Protein AF-A0A8X6Q7I8-F1 (afdb_monomer)

InterPro domains:
  IPR045473 Sphingomyelin phosphodiesterase, C-terminal domain [PF19272] (7-79)

Sequence (143 aa):
ASYEPLYTFTETFGVPDLSTTSLTKAFIKLQTNPAMFNEFFHHLTADKRTTLCNKDCKTSQLCSMCSFTNGGYNKCLMSGESYYHKYNFESPVNDVLLYISVTLLVIVVALLMFILYKGFWGSDRKVGKKDEEGEEKEEKTDK

Mean predicted aligned error: 15.0 Å

Radius of gyration: 36.56 Å; Cα contacts (8 Å, |Δi|>4): 60; chains: 1; bounding box: 58×134×33 Å

Nearest PDB structures (foldseek):
  5kas-assembly1_A  TM=9.733E-01  e=1.596E-03  Mus musculus
  5jg8-assembly1_A  TM=8.612E-01  e=3.466E-01  Homo sapiens
  1wwp-assembly1_B  TM=2.879E-01  e=3.937E+00  Thermus thermophilus HB8

pLDDT: mean 80.66, std 17.1, range [42.97, 97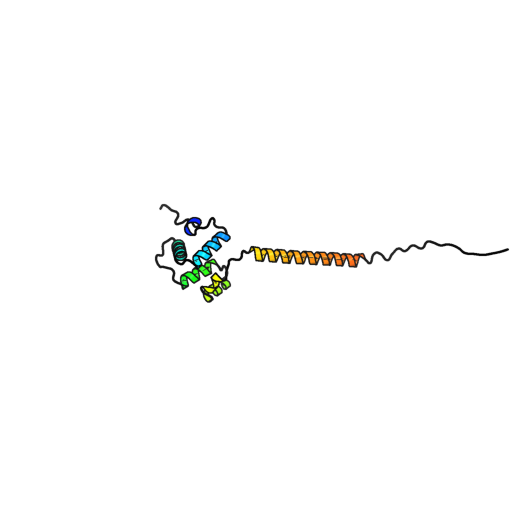.12]

Secondary structure (DSSP, 8-state):
--------HHHHTT-SSSSHHHHHHHHHHHHH-HHHHHHHHHHHTTT---S---HHHHHHHHHHHH-SSHHHHHHHHHHTHHHHHH-----THHHHHHHHHHHHHHHHHHHHHHHHHHHHHHGGGGSS---------------

Foldseek 3Di:
DDDDDLDDPCVLQVFPDPDPVRVLSSLVCLLVPQVSVQVVVCVVVVNPDPDGQDQLSSQQVSLVVPDPDPVSSVVSSVCRSNNVVVPPVPDCVVVVVVVVVVVVVVVVVVVVVVVVVCVVVVPVPPPDDDDDDDDDDDDDDDD

Organism: Nephila pilipes (NCBI:txid299642)

Solvent-accessible surface area (backbone atoms only — not comparable to full-atom values): 9008 Å² total; per-residue (Å²): 136,89,87,77,87,90,77,52,71,38,69,79,58,70,32,97,52,87,45,71,72,34,48,49,52,38,51,55,43,40,73,76,34,68,66,61,33,49,53,52,54,23,58,76,47,74,64,72,52,88,74,82,72,50,73,68,52,47,45,52,52,56,24,60,74,76,24,96,42,73,70,48,26,52,53,28,59,77,46,41,80,63,36,66,72,68,55,65,83,72,62,67,63,59,62,51,50,50,52,51,53,55,53,51,52,54,52,52,52,52,51,51,53,51,51,52,52,50,54,60,70,59,58,76,80,76,79,85,84,80,87,90,78,88,88,91,88,87,80,91,80,90,133

Structure (mmCIF, N/CA/C/O backbone):
data_AF-A0A8X6Q7I8-F1
#
_entry.id   AF-A0A8X6Q7I8-F1
#
loop_
_atom_site.group_PDB
_atom_site.id
_atom_site.type_symbol
_atom_site.label_atom_id
_atom_site.label_alt_id
_atom_site.label_comp_id
_atom_site.label_asym_id
_atom_site.label_entity_id
_atom_site.label_seq_id
_atom_site.pdbx_PDB_ins_code
_atom_site.Cartn_x
_atom_site.Cartn_y
_atom_site.Cartn_z
_atom_site.occupancy
_atom_site.B_iso_or_equiv
_atom_site.auth_seq_id
_atom_site.auth_comp_id
_atom_site.auth_asym_id
_atom_site.auth_atom_id
_atom_site.pdbx_PDB_model_num
ATOM 1 N N . ALA A 1 1 ? -30.428 -14.583 -2.665 1.00 76.25 1 ALA A N 1
ATOM 2 C CA . ALA A 1 1 ? -29.231 -14.676 -1.805 1.00 76.25 1 ALA A CA 1
ATOM 3 C C . ALA A 1 1 ? -29.231 -13.475 -0.872 1.00 76.25 1 ALA A C 1
ATOM 5 O O . ALA A 1 1 ? -29.666 -12.418 -1.316 1.00 76.25 1 ALA A O 1
ATOM 6 N N . SER A 1 2 ? -28.800 -13.639 0.381 1.00 87.62 2 SER A N 1
ATOM 7 C CA . SER A 1 2 ? -28.480 -12.498 1.249 1.00 87.62 2 SER A CA 1
ATOM 8 C C . SER A 1 2 ? -27.036 -12.065 0.989 1.00 87.62 2 SER A C 1
ATOM 10 O O . SER A 1 2 ? -26.218 -12.904 0.605 1.00 87.62 2 SER A O 1
ATOM 12 N N . TYR A 1 3 ? -26.737 -10.783 1.180 1.00 91.69 3 TYR A N 1
ATOM 13 C CA . TYR A 1 3 ? -25.374 -10.252 1.168 1.00 91.69 3 TYR A CA 1
ATOM 14 C C . TYR A 1 3 ? -25.005 -9.828 2.585 1.00 91.69 3 TYR A C 1
ATOM 16 O O . TYR A 1 3 ? -25.808 -9.193 3.266 1.00 91.69 3 TYR A O 1
ATOM 24 N N . GLU A 1 4 ? -23.789 -10.157 3.005 1.00 92.75 4 GLU A N 1
ATOM 25 C CA . GLU A 1 4 ? -23.252 -9.845 4.330 1.00 92.75 4 GLU A CA 1
ATOM 26 C C . GLU A 1 4 ? -21.877 -9.170 4.172 1.00 92.75 4 GLU A C 1
ATOM 28 O O . GLU A 1 4 ? -21.175 -9.445 3.189 1.00 92.75 4 GLU A O 1
ATOM 33 N N . PRO A 1 5 ? -21.495 -8.246 5.073 1.00 93.25 5 PRO A N 1
ATOM 34 C CA . PRO A 1 5 ? -20.193 -7.591 5.019 1.00 93.25 5 PRO A CA 1
ATOM 35 C C . PRO A 1 5 ? -19.077 -8.598 5.320 1.00 93.25 5 PRO A C 1
ATOM 37 O O . PRO A 1 5 ? -19.144 -9.322 6.308 1.00 93.25 5 PRO A O 1
ATOM 40 N N . LEU A 1 6 ? -18.039 -8.625 4.479 1.00 92.62 6 LEU A N 1
ATOM 41 C CA . LEU A 1 6 ? -16.916 -9.553 4.647 1.00 92.62 6 LEU A CA 1
ATOM 42 C C . LEU A 1 6 ? -15.946 -9.109 5.754 1.00 92.62 6 LEU A C 1
ATOM 44 O O . LEU A 1 6 ? -15.489 -9.931 6.539 1.00 92.62 6 LEU A O 1
ATOM 48 N N . TYR A 1 7 ? -15.622 -7.813 5.800 1.00 95.25 7 TYR A N 1
ATOM 49 C CA . TYR A 1 7 ? -14.718 -7.217 6.786 1.00 95.25 7 TYR A CA 1
ATOM 50 C C . TYR A 1 7 ? -14.913 -5.693 6.865 1.00 95.25 7 TYR A C 1
ATOM 52 O O . TYR A 1 7 ? -15.448 -5.079 5.935 1.00 95.25 7 TYR A O 1
ATOM 60 N N . THR A 1 8 ? -14.410 -5.074 7.936 1.00 96.25 8 THR A N 1
ATOM 61 C CA . THR A 1 8 ? -14.336 -3.613 8.092 1.00 96.25 8 THR A CA 1
ATOM 62 C C . THR A 1 8 ? -12.873 -3.175 8.057 1.00 96.25 8 THR A C 1
ATOM 64 O O . THR A 1 8 ? -12.092 -3.541 8.930 1.00 96.25 8 THR A O 1
ATOM 67 N N . PHE A 1 9 ? -12.475 -2.353 7.081 1.00 95.38 9 PHE A N 1
ATOM 68 C CA . PHE A 1 9 ? -11.061 -1.987 6.883 1.00 95.38 9 PHE A CA 1
ATOM 69 C C . PHE A 1 9 ? -10.396 -1.356 8.121 1.00 95.38 9 PHE A C 1
ATOM 71 O O . PHE A 1 9 ? -9.251 -1.673 8.441 1.00 95.38 9 PHE A O 1
ATOM 78 N N . THR A 1 10 ? -11.103 -0.465 8.820 1.00 96.62 10 THR A N 1
ATOM 79 C CA . THR A 1 10 ? -10.605 0.219 10.024 1.00 96.62 10 THR A CA 1
ATOM 80 C C . THR A 1 10 ? -10.354 -0.746 11.182 1.00 96.62 10 THR A C 1
ATOM 82 O O . THR A 1 10 ? -9.352 -0.605 11.885 1.00 96.62 10 THR A O 1
ATOM 85 N N . GLU A 1 11 ? -11.213 -1.756 11.338 1.00 96.12 11 GLU A N 1
ATOM 86 C CA . GLU A 1 11 ? -11.103 -2.800 12.362 1.00 96.12 11 GLU A CA 1
ATOM 87 C C . GLU A 1 11 ? -9.973 -3.779 12.010 1.00 96.12 11 GLU A C 1
ATOM 89 O O . GLU A 1 11 ? -9.011 -3.891 12.770 1.00 96.12 11 GLU A O 1
ATOM 94 N N . THR A 1 12 ? -10.017 -4.394 10.819 1.00 94.88 12 THR A N 1
ATOM 95 C CA . THR A 1 12 ? -9.024 -5.377 10.340 1.00 94.88 12 THR A CA 1
ATOM 96 C C . THR A 1 12 ? -7.599 -4.821 10.346 1.00 94.88 12 THR A C 1
ATOM 98 O O . THR A 1 12 ? -6.672 -5.460 10.841 1.00 94.88 12 THR A O 1
ATOM 101 N N . PHE A 1 13 ? -7.393 -3.603 9.833 1.00 94.69 13 PHE A N 1
ATOM 102 C CA . PHE A 1 13 ? -6.052 -3.013 9.749 1.00 94.69 13 PHE A CA 1
ATOM 103 C C . PHE A 1 13 ? -5.698 -2.120 10.939 1.00 94.69 13 PHE A C 1
ATOM 105 O O . PHE A 1 13 ? -4.583 -1.589 10.983 1.00 94.69 13 PHE A O 1
ATOM 112 N N . GLY A 1 14 ? -6.590 -1.967 11.925 1.00 95.62 14 GLY A N 1
ATOM 113 C CA . GLY A 1 14 ? -6.381 -1.152 13.123 1.00 95.62 14 GLY A CA 1
ATOM 114 C C . GLY A 1 14 ? -5.974 0.283 12.784 1.00 95.62 14 GLY A C 1
ATOM 115 O O . GLY A 1 14 ? -4.869 0.715 13.144 1.00 95.62 14 GLY A O 1
ATOM 116 N N . VAL A 1 15 ? -6.823 0.978 12.025 1.00 96.00 15 VAL A N 1
ATOM 117 C CA . VAL A 1 15 ? -6.651 2.379 11.606 1.00 96.00 15 VAL A CA 1
ATOM 118 C C . VAL A 1 15 ? -7.948 3.166 11.835 1.00 96.00 15 VAL A C 1
ATOM 120 O O . VAL A 1 15 ? -9.023 2.589 11.706 1.00 96.00 15 VAL A O 1
ATOM 123 N N . PRO A 1 16 ? -7.886 4.465 12.186 1.00 96.44 16 PRO A N 1
ATOM 124 C CA . PRO A 1 16 ? -9.077 5.218 12.594 1.00 96.44 16 PRO A CA 1
ATOM 125 C C . PRO A 1 16 ? -10.027 5.559 11.436 1.00 96.44 16 PRO A C 1
ATOM 127 O O . PRO A 1 16 ? -11.210 5.781 11.666 1.00 96.44 16 PRO A O 1
ATOM 130 N N . ASP A 1 17 ? -9.516 5.634 10.206 1.00 97.12 17 ASP A N 1
ATOM 131 C CA . ASP A 1 17 ? -10.251 6.090 9.026 1.00 97.12 17 ASP A CA 1
ATOM 132 C C . ASP A 1 17 ? -9.604 5.577 7.720 1.00 97.12 17 ASP A C 1
ATOM 134 O O . ASP A 1 17 ? -8.631 4.820 7.738 1.00 97.12 17 ASP A O 1
ATOM 138 N N . LEU A 1 18 ? -10.145 6.012 6.578 1.00 96.00 18 LEU A N 1
ATOM 139 C CA . LEU A 1 18 ? -9.610 5.763 5.232 1.00 96.00 18 LEU A CA 1
ATOM 140 C C . LEU A 1 18 ? -8.787 6.948 4.682 1.00 96.00 18 LEU A C 1
ATOM 142 O O . LEU A 1 18 ? -8.645 7.094 3.469 1.00 96.00 18 LEU A O 1
ATOM 146 N N . SER A 1 19 ? -8.254 7.822 5.545 1.00 95.38 19 SER A N 1
ATOM 147 C CA . SER A 1 19 ? -7.370 8.911 5.105 1.00 95.38 19 SER A CA 1
ATOM 148 C C . SER A 1 19 ? -6.057 8.366 4.536 1.00 95.38 19 SER A C 1
ATOM 150 O O . SER A 1 19 ? -5.599 7.288 4.916 1.00 95.38 19 SER A O 1
ATOM 152 N N . THR A 1 20 ? -5.382 9.142 3.682 1.00 91.44 20 THR A N 1
ATOM 153 C CA . THR A 1 20 ? -4.061 8.783 3.134 1.00 91.44 20 THR A CA 1
ATOM 154 C C . THR A 1 20 ? -3.062 8.409 4.234 1.00 91.44 20 THR A C 1
ATOM 156 O O . THR A 1 20 ? -2.323 7.441 4.095 1.00 91.44 20 THR A O 1
ATOM 159 N N . THR A 1 21 ? -3.082 9.113 5.370 1.00 91.69 21 THR A N 1
ATOM 160 C CA . THR A 1 21 ? -2.229 8.819 6.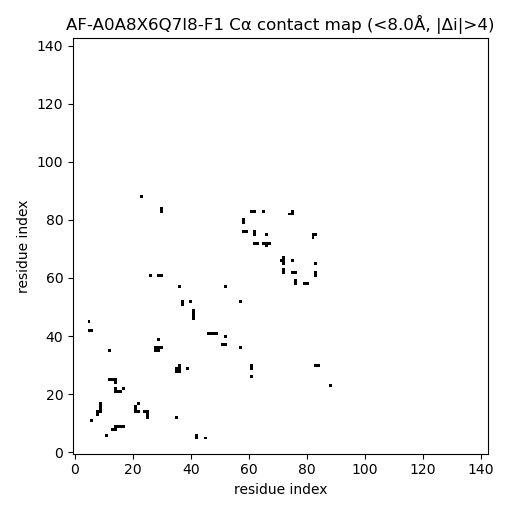533 1.00 91.69 21 THR A CA 1
ATOM 161 C C . THR A 1 21 ? -2.524 7.441 7.132 1.00 91.69 21 THR A C 1
ATOM 163 O O . THR A 1 21 ? -1.598 6.706 7.483 1.00 91.69 21 THR A O 1
ATOM 166 N N . SER A 1 22 ? -3.800 7.070 7.244 1.00 95.31 22 SER A N 1
ATOM 167 C CA . SER A 1 22 ? -4.228 5.755 7.729 1.00 95.31 22 SER A CA 1
ATOM 168 C C . SER A 1 22 ? -3.913 4.641 6.732 1.00 95.31 22 SER A C 1
ATOM 170 O O . SER A 1 22 ? -3.371 3.610 7.128 1.00 95.31 22 SER A O 1
ATOM 172 N N . LEU A 1 23 ? -4.151 4.866 5.437 1.00 94.12 23 LEU A N 1
ATOM 173 C CA . LEU A 1 23 ? -3.816 3.917 4.371 1.00 94.12 23 LEU A CA 1
ATOM 174 C C . LEU A 1 23 ? -2.301 3.666 4.282 1.00 94.12 23 LEU A C 1
ATOM 176 O O . LEU A 1 23 ? -1.881 2.514 4.199 1.00 94.12 23 LEU A O 1
ATOM 180 N N . THR A 1 24 ? -1.470 4.704 4.415 1.00 92.25 24 THR A N 1
ATOM 181 C CA . THR A 1 24 ? -0.007 4.569 4.523 1.00 92.25 24 THR A CA 1
ATOM 182 C C . THR A 1 24 ? 0.400 3.741 5.742 1.00 92.25 24 THR A C 1
ATOM 184 O O . THR A 1 24 ? 1.235 2.844 5.625 1.00 92.25 24 THR A O 1
ATOM 187 N N . LYS A 1 25 ? -0.206 3.980 6.914 1.00 92.00 25 LYS A N 1
ATOM 188 C CA . LYS A 1 25 ? 0.054 3.170 8.118 1.00 92.00 25 LYS A CA 1
ATOM 189 C C . LYS A 1 25 ? -0.339 1.706 7.909 1.00 92.00 25 LYS A C 1
ATOM 191 O O . LYS A 1 25 ? 0.429 0.827 8.294 1.00 92.00 25 LYS A O 1
ATOM 196 N N . ALA A 1 26 ? -1.483 1.435 7.279 1.00 94.69 26 ALA A N 1
ATOM 197 C CA . ALA A 1 26 ? -1.893 0.079 6.918 1.00 94.69 26 ALA A CA 1
ATOM 198 C C . ALA A 1 26 ? -0.886 -0.567 5.948 1.00 94.69 26 ALA A C 1
ATOM 200 O O . ALA A 1 26 ? -0.412 -1.668 6.209 1.00 94.69 26 ALA A O 1
ATOM 201 N N . PHE A 1 27 ? -0.461 0.140 4.897 1.00 93.44 27 PHE A N 1
ATOM 202 C CA . PHE A 1 27 ? 0.540 -0.342 3.939 1.00 93.44 27 PHE A CA 1
ATOM 203 C C . PHE A 1 27 ? 1.883 -0.697 4.603 1.00 93.44 27 PHE A C 1
ATOM 205 O O . PHE A 1 27 ? 2.436 -1.762 4.333 1.00 93.44 27 PHE A O 1
ATOM 212 N N . ILE A 1 28 ? 2.374 0.120 5.540 1.00 91.31 28 ILE A N 1
ATOM 213 C CA . ILE A 1 28 ? 3.593 -0.180 6.317 1.00 91.31 28 ILE A CA 1
ATOM 214 C C . ILE A 1 28 ? 3.416 -1.450 7.173 1.00 91.31 28 ILE A C 1
ATOM 216 O O . ILE A 1 28 ? 4.335 -2.275 7.251 1.00 91.31 28 ILE A O 1
ATOM 220 N N . LYS A 1 29 ? 2.231 -1.671 7.767 1.00 92.62 29 LYS A N 1
ATOM 221 C CA . LYS A 1 29 ? 1.919 -2.938 8.456 1.00 92.62 29 LYS A CA 1
ATOM 222 C C . LYS A 1 29 ? 1.917 -4.126 7.481 1.00 92.62 29 LYS A C 1
ATOM 224 O O . LYS A 1 29 ? 2.493 -5.156 7.806 1.00 92.62 29 LYS A O 1
ATOM 229 N N . LEU A 1 30 ? 1.355 -3.988 6.275 1.00 93.38 30 LEU A N 1
ATOM 230 C CA . LEU A 1 30 ? 1.347 -5.044 5.242 1.00 93.38 30 LEU A CA 1
ATOM 231 C C . LEU A 1 30 ? 2.760 -5.431 4.761 1.00 93.38 30 LEU A C 1
ATOM 233 O O . LEU A 1 30 ? 3.029 -6.599 4.467 1.00 93.38 30 LEU A O 1
ATOM 237 N N . GLN A 1 31 ? 3.692 -4.477 4.704 1.00 90.69 31 GLN A N 1
ATOM 238 C CA . GLN A 1 31 ? 5.098 -4.782 4.421 1.00 90.69 31 GLN A CA 1
ATOM 239 C C . GLN A 1 31 ? 5.701 -5.659 5.529 1.00 90.69 31 GLN A C 1
ATOM 241 O O . GLN A 1 31 ? 6.244 -6.732 5.250 1.00 90.69 31 GLN A O 1
ATOM 246 N N . THR A 1 32 ? 5.568 -5.213 6.781 1.00 90.00 32 THR A N 1
ATOM 247 C CA . THR A 1 32 ? 6.315 -5.720 7.947 1.00 90.00 32 THR A CA 1
ATOM 248 C C . THR A 1 32 ? 5.682 -6.922 8.651 1.00 90.00 32 THR A C 1
ATOM 250 O O . THR A 1 32 ? 6.404 -7.708 9.258 1.00 90.00 32 THR A O 1
ATOM 253 N N . ASN A 1 33 ? 4.365 -7.114 8.547 1.00 92.56 33 ASN A N 1
ATOM 254 C CA . ASN A 1 33 ? 3.622 -8.205 9.177 1.00 92.56 33 ASN A CA 1
ATOM 255 C C . ASN A 1 33 ? 3.079 -9.187 8.112 1.00 92.56 33 ASN A C 1
ATOM 257 O O . ASN A 1 33 ? 2.079 -8.891 7.450 1.00 92.56 33 ASN A O 1
ATOM 261 N N . PRO A 1 34 ? 3.694 -10.376 7.940 1.00 90.62 34 PRO A N 1
ATOM 262 C CA . PRO A 1 34 ? 3.234 -11.380 6.979 1.00 90.62 34 PRO A CA 1
ATOM 263 C C . PRO A 1 34 ? 1.816 -11.905 7.237 1.00 90.62 34 PRO A C 1
ATOM 265 O O . PRO A 1 34 ? 1.118 -12.215 6.277 1.00 90.62 34 PRO A O 1
ATOM 268 N N . ALA A 1 35 ? 1.373 -11.991 8.497 1.00 92.00 35 ALA A N 1
ATOM 269 C CA . ALA A 1 35 ? 0.027 -12.464 8.824 1.00 92.00 35 ALA A CA 1
ATOM 270 C C . ALA A 1 35 ? -1.038 -11.464 8.348 1.00 92.00 35 ALA A C 1
ATOM 272 O O . ALA A 1 35 ? -1.946 -11.844 7.616 1.00 92.00 35 ALA A O 1
ATOM 273 N N . MET A 1 36 ? -0.847 -10.175 8.649 1.00 93.38 36 MET A N 1
ATOM 274 C CA . MET A 1 36 ? -1.741 -9.103 8.189 1.00 93.38 36 MET A CA 1
ATOM 275 C C . MET A 1 36 ? -1.746 -8.962 6.658 1.00 93.38 36 MET A C 1
ATOM 277 O O . MET A 1 36 ? -2.774 -8.644 6.064 1.00 93.38 36 MET A O 1
ATOM 281 N N . PHE A 1 37 ? -0.619 -9.245 5.995 1.00 93.75 37 PHE A N 1
ATOM 282 C CA . PHE A 1 37 ? -0.582 -9.324 4.534 1.00 93.75 37 PHE A CA 1
ATOM 283 C C . PHE A 1 37 ? -1.390 -10.510 3.979 1.00 93.75 37 PHE A C 1
ATOM 285 O O . PHE A 1 37 ? -2.087 -10.356 2.978 1.00 93.75 37 PHE A O 1
ATOM 292 N N . ASN A 1 38 ? -1.323 -11.684 4.614 1.00 92.06 38 ASN A N 1
ATOM 293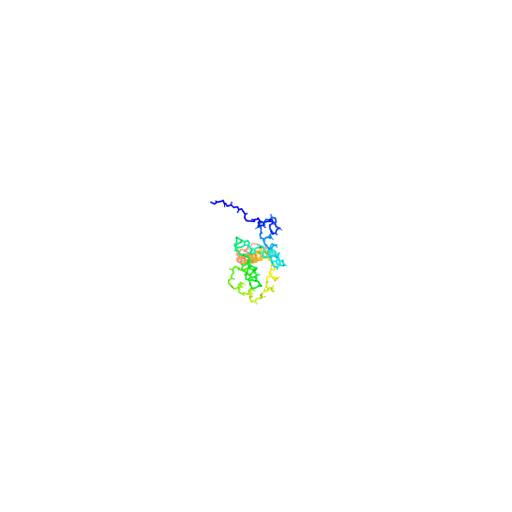 C CA . ASN A 1 38 ? -2.107 -12.848 4.194 1.00 92.06 38 ASN A CA 1
ATOM 294 C C . ASN A 1 38 ? -3.616 -12.625 4.385 1.00 92.06 38 ASN A C 1
ATOM 296 O O . ASN A 1 38 ? -4.392 -13.016 3.519 1.00 92.06 38 ASN A O 1
ATOM 300 N N . GLU A 1 39 ? -4.019 -11.958 5.467 1.00 92.69 39 GLU A N 1
ATOM 301 C CA . GLU A 1 39 ? -5.409 -11.564 5.734 1.00 92.69 39 GLU A CA 1
ATOM 302 C C . GLU A 1 39 ? -5.928 -10.577 4.674 1.00 92.69 39 GLU A C 1
ATOM 304 O O . GLU A 1 39 ? -6.944 -10.831 4.027 1.00 92.69 39 GLU A O 1
ATOM 309 N N . PHE A 1 40 ? -5.151 -9.531 4.365 1.00 93.75 40 PHE A N 1
ATOM 310 C CA . PHE A 1 40 ? -5.414 -8.642 3.227 1.00 93.75 40 PHE A CA 1
ATOM 311 C C . PHE A 1 40 ? -5.548 -9.400 1.896 1.00 93.75 40 PHE A C 1
ATOM 313 O O . PHE A 1 40 ? -6.462 -9.130 1.117 1.00 93.75 40 PHE A O 1
ATOM 320 N N . PHE A 1 41 ? -4.664 -10.365 1.632 1.00 93.38 41 PHE A N 1
ATOM 321 C CA . PHE A 1 41 ? -4.714 -11.165 0.410 1.00 93.38 41 PHE A CA 1
ATOM 322 C C . PHE A 1 41 ? -5.934 -12.098 0.353 1.00 93.38 41 PHE A C 1
ATOM 324 O O . PHE A 1 41 ? -6.458 -12.342 -0.734 1.00 93.38 41 PHE A O 1
ATOM 331 N N . HIS A 1 42 ? -6.420 -12.591 1.493 1.00 92.31 42 HIS A N 1
ATOM 332 C CA . HIS A 1 42 ? -7.646 -13.384 1.553 1.00 92.31 42 HIS A CA 1
ATOM 333 C C . HIS A 1 42 ? -8.854 -12.522 1.156 1.00 92.31 42 HIS A C 1
ATOM 335 O O . HIS A 1 42 ? -9.531 -12.836 0.168 1.00 92.31 42 HIS A O 1
ATOM 341 N N . HIS A 1 43 ? -8.996 -11.350 1.786 1.00 93.12 43 HIS A N 1
ATOM 342 C CA . HIS A 1 43 ? -10.053 -10.380 1.488 1.00 93.12 43 HIS A CA 1
ATOM 343 C C . HIS A 1 43 ? -10.002 -9.843 0.048 1.00 93.12 43 HIS A C 1
ATOM 345 O O . HIS A 1 43 ? -11.051 -9.709 -0.583 1.00 93.12 43 HIS A O 1
ATOM 351 N N . LEU A 1 44 ? -8.808 -9.628 -0.530 1.00 92.12 44 LEU A N 1
ATOM 352 C CA . LEU A 1 44 ? -8.638 -9.302 -1.959 1.00 92.12 44 LEU A CA 1
ATOM 353 C C . LEU A 1 44 ? -9.294 -10.331 -2.893 1.00 92.12 44 LEU A C 1
ATOM 355 O O . LEU A 1 44 ? -9.678 -9.997 -4.012 1.00 92.12 44 LEU A O 1
ATOM 359 N N . THR A 1 45 ? -9.401 -11.587 -2.457 1.00 90.69 45 THR A N 1
ATOM 360 C CA . THR A 1 45 ? -10.016 -12.674 -3.230 1.00 90.69 45 THR A CA 1
ATOM 361 C C . THR A 1 45 ? -11.461 -12.962 -2.828 1.00 90.69 45 THR A C 1
ATOM 363 O O . THR A 1 45 ? -12.007 -13.975 -3.265 1.00 90.69 45 THR A O 1
ATOM 366 N N . ALA A 1 46 ? -12.082 -12.105 -2.006 1.00 90.44 46 ALA A N 1
ATOM 367 C CA . ALA A 1 46 ? -13.373 -12.352 -1.356 1.00 90.44 46 ALA A CA 1
ATOM 368 C C . ALA A 1 46 ? -13.425 -13.747 -0.697 1.00 90.44 46 ALA A C 1
ATOM 370 O O . ALA A 1 46 ? -14.366 -14.522 -0.900 1.00 90.44 46 ALA A O 1
ATOM 371 N N . ASP A 1 47 ? -12.329 -14.084 -0.010 1.00 88.31 47 ASP A N 1
ATOM 372 C CA . ASP A 1 47 ? -12.047 -15.342 0.684 1.00 88.31 47 ASP A CA 1
ATOM 373 C C . ASP A 1 47 ? -12.162 -16.608 -0.201 1.00 88.31 47 ASP A C 1
ATOM 375 O O . ASP A 1 47 ? -12.176 -17.742 0.278 1.00 88.31 47 ASP A O 1
ATOM 379 N N . LYS A 1 48 ? -12.181 -16.451 -1.537 1.00 87.81 48 LYS A N 1
ATOM 380 C CA . LYS A 1 48 ? -12.232 -17.573 -2.494 1.00 87.81 48 LYS A CA 1
ATOM 381 C C . LYS A 1 48 ? -10.910 -18.318 -2.632 1.00 87.81 48 LYS A C 1
ATOM 383 O O . LYS A 1 48 ? -10.904 -19.435 -3.151 1.00 87.81 48 LYS A O 1
ATOM 388 N N . ARG A 1 49 ? -9.790 -17.720 -2.216 1.00 82.19 49 ARG A N 1
ATOM 389 C CA . ARG A 1 49 ? -8.456 -18.303 -2.375 1.00 82.19 49 ARG A CA 1
ATOM 390 C C . ARG A 1 49 ? -7.867 -18.710 -1.028 1.00 82.19 49 ARG A C 1
ATOM 392 O O . ARG A 1 49 ? -7.567 -17.870 -0.187 1.00 82.19 49 ARG A O 1
ATOM 399 N N . THR A 1 50 ? -7.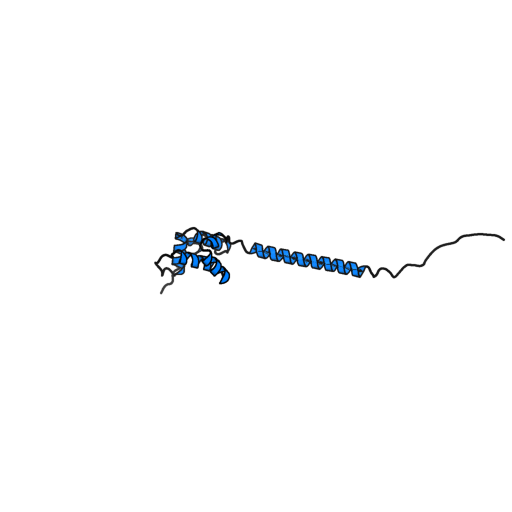650 -20.012 -0.868 1.00 75.81 50 THR A N 1
ATOM 400 C CA . THR A 1 50 ? -7.049 -20.628 0.329 1.00 75.81 50 THR A CA 1
ATOM 401 C C . THR A 1 50 ? -5.524 -20.7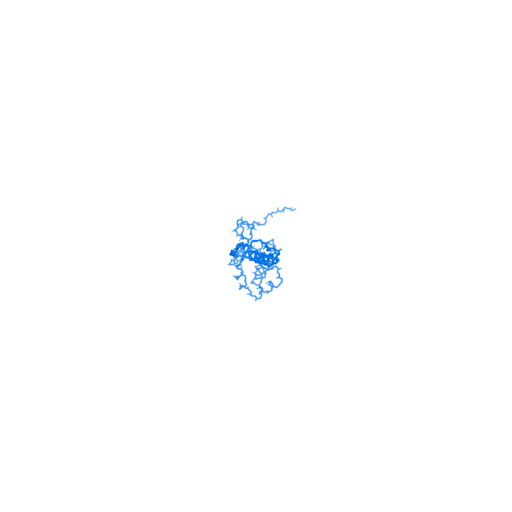57 0.249 1.00 75.81 50 THR A C 1
ATOM 403 O O . THR A 1 50 ? -4.869 -21.018 1.253 1.00 75.81 50 THR A O 1
ATOM 406 N N . THR A 1 51 ? -4.930 -20.582 -0.937 1.00 84.88 51 THR A N 1
ATOM 407 C CA . THR A 1 51 ? -3.475 -20.658 -1.130 1.00 84.88 51 THR A CA 1
ATOM 408 C C . THR A 1 51 ? -2.788 -19.387 -0.638 1.00 84.88 51 THR A C 1
ATOM 410 O O . THR A 1 51 ? -3.091 -18.302 -1.143 1.00 84.88 51 THR A O 1
ATOM 413 N N . LEU A 1 52 ? -1.814 -19.529 0.264 1.00 83.12 52 LEU A N 1
ATOM 414 C CA . LEU A 1 52 ? -0.977 -18.420 0.727 1.00 83.12 52 LEU A CA 1
ATOM 415 C C . LEU A 1 52 ? -0.229 -17.746 -0.436 1.00 83.12 52 LEU A C 1
ATOM 417 O O . LEU A 1 52 ? 0.242 -18.400 -1.368 1.00 83.12 52 LEU A O 1
ATOM 421 N N . CYS A 1 53 ? -0.098 -16.424 -0.354 1.00 88.88 53 CYS A N 1
ATOM 422 C CA . CYS A 1 53 ? 0.642 -15.615 -1.315 1.00 88.88 53 CYS A CA 1
ATOM 423 C C . CYS A 1 53 ? 2.149 -15.762 -1.042 1.00 88.88 53 CYS A C 1
ATOM 425 O O . CYS A 1 53 ? 2.633 -15.404 0.031 1.00 88.88 53 CYS A O 1
ATOM 427 N N . ASN A 1 54 ? 2.892 -16.329 -1.998 1.00 89.44 54 ASN A N 1
ATOM 428 C CA . ASN A 1 54 ? 4.346 -16.488 -1.892 1.00 89.44 54 ASN A CA 1
ATOM 429 C C . ASN A 1 54 ? 5.078 -15.128 -1.984 1.00 89.44 54 ASN A C 1
ATOM 431 O O . ASN A 1 54 ? 4.455 -14.082 -2.170 1.00 89.44 54 ASN A O 1
ATOM 435 N N . LYS A 1 55 ? 6.414 -15.125 -1.873 1.00 89.44 55 LYS A N 1
ATOM 436 C CA . LYS A 1 55 ? 7.217 -13.888 -1.895 1.00 89.44 55 LYS A CA 1
ATOM 437 C C . LYS A 1 55 ? 6.991 -13.037 -3.152 1.00 89.44 55 LYS A C 1
ATOM 439 O O . LYS A 1 55 ? 6.826 -11.821 -3.038 1.00 89.44 55 LYS A O 1
ATOM 444 N N . ASP A 1 56 ? 6.941 -13.663 -4.324 1.00 90.00 56 ASP A N 1
ATOM 445 C CA . ASP A 1 56 ? 6.769 -12.964 -5.605 1.00 90.00 56 ASP A CA 1
ATOM 446 C C . ASP A 1 56 ? 5.364 -12.363 -5.717 1.00 90.00 56 ASP A C 1
ATOM 448 O O . ASP A 1 56 ? 5.197 -11.202 -6.090 1.00 90.00 56 ASP A O 1
ATOM 452 N N . CYS A 1 57 ? 4.353 -13.126 -5.290 1.00 91.69 57 CYS A N 1
ATOM 453 C CA . CYS A 1 57 ? 2.980 -12.664 -5.138 1.00 91.69 57 CYS A CA 1
ATOM 454 C C . CYS A 1 57 ? 2.907 -11.460 -4.179 1.00 91.69 57 CYS A C 1
ATOM 456 O O . CYS A 1 57 ? 2.349 -10.428 -4.554 1.00 91.69 57 CYS A O 1
ATOM 458 N N . LYS A 1 58 ? 3.530 -11.532 -2.990 1.00 92.31 58 LYS A N 1
ATOM 459 C CA . LYS A 1 58 ? 3.542 -10.429 -2.011 1.00 92.31 58 LYS A CA 1
ATOM 460 C C . LYS A 1 58 ? 4.207 -9.180 -2.585 1.00 92.31 58 LYS A C 1
ATOM 462 O O . LYS A 1 58 ? 3.642 -8.093 -2.486 1.00 92.31 58 LYS A O 1
ATOM 467 N N . THR A 1 59 ? 5.361 -9.343 -3.228 1.00 91.50 59 THR A N 1
ATOM 468 C CA . THR A 1 59 ? 6.090 -8.252 -3.891 1.00 91.50 59 THR A CA 1
ATOM 469 C C . THR A 1 59 ? 5.222 -7.609 -4.973 1.00 91.50 59 THR A C 1
ATOM 471 O O . THR A 1 59 ? 5.044 -6.396 -4.963 1.00 91.50 59 THR A O 1
ATOM 474 N N . SER A 1 60 ? 4.593 -8.404 -5.845 1.00 92.31 60 SER A N 1
ATOM 475 C CA . SER A 1 60 ? 3.690 -7.900 -6.888 1.00 92.31 60 SER A CA 1
ATOM 476 C C . SER A 1 60 ? 2.505 -7.117 -6.320 1.00 92.31 60 SER A C 1
ATOM 478 O O . SER A 1 60 ? 2.207 -6.030 -6.815 1.00 92.31 60 SER A O 1
ATOM 480 N N . GLN A 1 61 ? 1.841 -7.628 -5.278 1.00 93.56 61 GLN A N 1
ATOM 481 C CA . GLN A 1 61 ? 0.726 -6.923 -4.638 1.00 93.56 61 GLN A CA 1
ATOM 482 C C . GLN A 1 61 ? 1.192 -5.597 -4.022 1.00 93.56 61 GLN A C 1
ATOM 484 O O . GLN A 1 61 ? 0.649 -4.549 -4.367 1.00 93.56 61 GLN A O 1
ATOM 489 N N . LEU A 1 62 ? 2.248 -5.601 -3.199 1.00 92.38 62 LEU A N 1
ATOM 490 C CA . LEU A 1 62 ? 2.774 -4.378 -2.579 1.00 92.38 62 LEU A CA 1
ATOM 491 C C . LEU A 1 62 ? 3.236 -3.345 -3.621 1.00 92.38 62 LEU A C 1
ATOM 493 O O . LEU A 1 62 ? 2.964 -2.156 -3.463 1.00 92.38 62 LEU A O 1
ATOM 497 N N . CYS A 1 63 ? 3.860 -3.790 -4.714 1.00 91.19 63 CYS A N 1
ATOM 498 C CA . CYS A 1 63 ? 4.242 -2.923 -5.827 1.00 91.19 63 CYS A CA 1
ATOM 499 C C . CYS A 1 63 ? 3.035 -2.324 -6.560 1.00 91.19 63 CYS A C 1
ATOM 501 O O . CYS A 1 63 ? 3.083 -1.157 -6.949 1.00 91.19 63 CYS A O 1
ATOM 503 N N . SER A 1 64 ? 1.943 -3.079 -6.720 1.00 91.62 64 SER A N 1
ATOM 504 C CA . SER A 1 64 ? 0.705 -2.562 -7.325 1.00 91.62 64 SER A CA 1
ATOM 505 C C . SER A 1 64 ? 0.012 -1.506 -6.454 1.00 91.62 64 SER A C 1
ATOM 507 O O . SER A 1 64 ? -0.602 -0.586 -6.982 1.00 91.62 64 SER A O 1
ATOM 509 N N . MET A 1 65 ? 0.170 -1.585 -5.127 1.00 90.75 65 MET A N 1
ATOM 510 C CA . MET A 1 65 ? -0.405 -0.621 -4.182 1.00 90.75 65 MET A CA 1
ATOM 511 C C . MET A 1 65 ? 0.363 0.708 -4.141 1.00 90.75 65 MET A C 1
ATOM 513 O O . MET A 1 65 ? -0.248 1.750 -3.917 1.00 90.75 65 MET A O 1
ATOM 517 N N . CYS A 1 66 ? 1.687 0.699 -4.349 1.00 86.12 66 CYS A N 1
ATOM 518 C CA . CYS A 1 66 ? 2.512 1.912 -4.272 1.00 86.12 66 CYS A CA 1
ATOM 519 C C . CYS A 1 66 ? 2.814 2.579 -5.625 1.00 86.12 66 CYS A C 1
ATOM 521 O O . CYS A 1 66 ? 3.313 3.703 -5.639 1.00 86.12 66 CYS A O 1
ATOM 523 N N . SER A 1 67 ? 2.546 1.916 -6.757 1.00 85.38 67 SER A N 1
ATOM 524 C CA . SER A 1 67 ? 2.934 2.405 -8.087 1.00 85.38 67 SER A CA 1
ATOM 525 C C . SER A 1 67 ? 1.768 2.471 -9.071 1.00 85.38 67 SER A C 1
ATOM 527 O O . SER A 1 67 ? 1.373 1.464 -9.647 1.00 85.38 67 SER A O 1
ATOM 529 N N . PHE A 1 68 ? 1.298 3.687 -9.361 1.00 84.75 68 PHE A N 1
ATOM 530 C CA . PHE A 1 68 ? 0.282 3.936 -10.396 1.00 84.75 68 PHE A CA 1
ATOM 531 C C . PHE A 1 68 ? 0.827 3.854 -11.839 1.00 84.75 68 PHE A C 1
ATOM 533 O O . PHE A 1 68 ? 0.063 3.723 -12.789 1.00 84.75 68 PHE A O 1
ATOM 540 N N . THR A 1 69 ? 2.149 3.940 -12.035 1.00 88.38 69 THR A N 1
ATOM 541 C CA . THR A 1 69 ? 2.769 3.891 -13.372 1.00 88.38 69 THR A CA 1
ATOM 542 C C . THR A 1 69 ? 3.503 2.575 -13.607 1.00 88.38 69 THR A C 1
ATOM 544 O O . THR A 1 69 ? 4.206 2.086 -12.721 1.00 88.38 69 THR A O 1
ATOM 547 N N . ASN A 1 70 ? 3.450 2.062 -14.842 1.00 86.56 70 ASN A N 1
ATOM 548 C CA . ASN A 1 70 ? 4.210 0.875 -15.264 1.00 86.56 70 ASN A CA 1
ATOM 549 C C . ASN A 1 70 ? 5.715 1.010 -14.959 1.00 86.56 70 ASN A C 1
ATOM 551 O O . ASN A 1 70 ? 6.367 0.046 -14.569 1.00 86.56 70 ASN A O 1
ATOM 555 N N . GLY A 1 71 ? 6.271 2.221 -15.100 1.00 86.56 71 GLY A N 1
ATOM 556 C CA . GLY A 1 71 ? 7.672 2.505 -14.785 1.00 86.56 71 GLY A CA 1
ATOM 557 C C . GLY A 1 71 ? 8.002 2.395 -13.292 1.00 86.56 71 GLY A C 1
ATOM 558 O O . GLY A 1 71 ? 9.051 1.856 -12.950 1.00 86.56 71 GLY A O 1
ATOM 559 N N . GLY A 1 72 ? 7.120 2.870 -12.405 1.00 85.06 72 GLY A N 1
ATOM 560 C CA . GLY A 1 72 ? 7.257 2.686 -10.954 1.00 85.06 72 GLY A CA 1
ATOM 561 C C . GLY A 1 72 ? 7.093 1.221 -10.549 1.00 85.06 72 GLY A C 1
ATOM 562 O O . GLY A 1 72 ? 7.951 0.668 -9.866 1.00 85.06 72 GLY A O 1
ATOM 563 N N . TYR A 1 73 ? 6.059 0.559 -11.075 1.00 88.69 73 TYR A N 1
ATOM 564 C CA . TYR A 1 73 ? 5.752 -0.840 -10.781 1.00 88.69 73 TYR A CA 1
ATOM 565 C C . TYR A 1 73 ? 6.900 -1.779 -11.183 1.00 88.69 73 TYR A C 1
ATOM 567 O O . TYR A 1 73 ? 7.358 -2.580 -10.370 1.00 88.69 73 TYR A O 1
ATOM 575 N N . ASN A 1 74 ? 7.451 -1.619 -12.391 1.00 90.44 74 ASN A N 1
ATOM 576 C CA . ASN A 1 74 ? 8.592 -2.417 -12.849 1.00 90.44 74 ASN A CA 1
ATOM 577 C C . ASN A 1 74 ? 9.855 -2.160 -12.010 1.00 90.44 74 ASN A C 1
ATOM 579 O O . ASN A 1 74 ? 10.551 -3.109 -11.650 1.00 90.44 74 ASN A O 1
ATOM 583 N N . LYS A 1 75 ? 10.137 -0.899 -11.640 1.00 88.31 75 LYS A N 1
ATOM 584 C CA . LYS A 1 75 ? 11.250 -0.564 -10.729 1.00 88.31 75 LYS A CA 1
ATOM 585 C C . LYS A 1 75 ? 11.068 -1.205 -9.353 1.00 88.31 75 LYS A C 1
ATOM 587 O O . LYS A 1 75 ? 12.052 -1.664 -8.774 1.00 88.31 75 LYS A O 1
ATOM 592 N N . CYS A 1 76 ? 9.830 -1.265 -8.865 1.00 88.31 76 CYS A N 1
ATOM 593 C CA . CYS A 1 76 ? 9.479 -1.931 -7.621 1.00 88.31 76 CYS A CA 1
ATOM 594 C C . CYS A 1 76 ? 9.740 -3.438 -7.683 1.00 88.31 76 CYS A C 1
ATOM 596 O O . CYS A 1 76 ? 10.500 -3.947 -6.862 1.00 88.31 76 CYS A O 1
ATOM 598 N N . LEU A 1 77 ? 9.213 -4.129 -8.702 1.00 89.50 77 LEU A N 1
ATOM 599 C CA . LEU A 1 77 ? 9.453 -5.562 -8.903 1.00 89.50 77 LEU A CA 1
ATOM 600 C C . LEU A 1 77 ? 10.951 -5.894 -8.975 1.00 89.50 77 LEU A C 1
ATOM 602 O O . LEU A 1 77 ? 11.410 -6.802 -8.290 1.00 89.50 77 LEU A O 1
ATOM 606 N N . MET A 1 78 ? 11.721 -5.135 -9.763 1.00 87.44 78 MET A N 1
ATOM 607 C CA . MET A 1 78 ? 13.167 -5.348 -9.934 1.00 87.44 78 MET A CA 1
ATOM 608 C C . MET A 1 78 ? 13.976 -5.116 -8.651 1.00 87.44 78 MET A C 1
ATOM 610 O O . MET A 1 78 ? 15.029 -5.720 -8.471 1.00 87.44 78 MET A O 1
ATOM 614 N N . SER A 1 79 ? 13.500 -4.238 -7.769 1.00 80.94 79 SER A N 1
ATOM 615 C CA . SER A 1 79 ? 14.172 -3.886 -6.512 1.00 80.94 79 SER A CA 1
ATOM 616 C C . SER A 1 79 ? 13.717 -4.750 -5.322 1.00 80.94 79 SER A C 1
ATOM 618 O O . SER A 1 79 ? 14.295 -4.657 -4.236 1.00 80.94 79 SER A O 1
ATOM 620 N N . GLY A 1 80 ? 12.681 -5.578 -5.506 1.00 72.25 80 GLY A N 1
ATOM 621 C CA . GLY A 1 80 ? 12.127 -6.468 -4.487 1.00 72.25 80 GLY A CA 1
ATOM 622 C C . GLY A 1 80 ? 11.747 -5.749 -3.188 1.00 72.25 80 GLY A C 1
ATOM 623 O O . GLY A 1 80 ? 11.300 -4.601 -3.185 1.00 72.25 80 GLY A O 1
ATOM 624 N N . GLU A 1 81 ? 11.986 -6.415 -2.056 1.00 66.62 81 GLU A N 1
ATOM 625 C CA . GLU A 1 81 ? 11.668 -5.895 -0.716 1.00 66.62 81 GLU A CA 1
ATOM 626 C C . GLU A 1 81 ? 12.377 -4.579 -0.364 1.00 66.62 81 GLU A C 1
ATOM 628 O O . GLU A 1 81 ? 11.888 -3.824 0.474 1.00 66.62 81 GLU A O 1
ATOM 633 N N . SER A 1 82 ? 13.490 -4.251 -1.029 1.00 63.78 82 SER A N 1
ATOM 634 C CA . SER A 1 82 ? 14.211 -2.998 -0.788 1.00 63.78 82 SER A CA 1
ATOM 635 C C . SER A 1 82 ? 13.440 -1.761 -1.270 1.00 63.78 82 SER A C 1
ATOM 637 O O . SER A 1 82 ? 13.635 -0.675 -0.722 1.00 63.78 82 SER A O 1
ATOM 639 N N . TYR A 1 83 ? 12.539 -1.899 -2.253 1.00 64.88 83 TYR A N 1
ATOM 640 C CA . TYR A 1 83 ? 11.852 -0.746 -2.845 1.00 64.88 83 TYR A CA 1
ATOM 641 C C . TYR A 1 83 ? 10.888 -0.080 -1.869 1.00 64.88 83 TYR A C 1
ATOM 643 O O . TYR A 1 83 ? 11.038 1.094 -1.542 1.00 64.88 83 TYR A O 1
ATOM 651 N N . TYR A 1 84 ? 9.898 -0.826 -1.379 1.00 64.69 84 TYR A N 1
ATOM 652 C CA . TYR A 1 84 ? 8.810 -0.261 -0.581 1.00 64.69 84 TYR A CA 1
ATOM 653 C C . TYR A 1 84 ? 9.225 0.120 0.847 1.00 64.69 84 TYR A C 1
ATOM 655 O O . TYR A 1 84 ? 8.564 0.964 1.444 1.00 64.69 84 TYR A O 1
ATOM 663 N N . HIS A 1 85 ? 10.367 -0.374 1.341 1.00 60.88 85 HIS A N 1
ATOM 664 C CA . HIS A 1 85 ? 11.019 0.172 2.537 1.00 60.88 85 HIS A CA 1
ATOM 665 C C . HIS A 1 85 ? 11.624 1.570 2.326 1.00 60.88 85 HIS A C 1
ATOM 667 O O . HIS A 1 85 ? 11.742 2.332 3.282 1.00 60.88 85 HIS A O 1
ATOM 673 N N . LYS A 1 86 ? 12.004 1.928 1.091 1.00 56.12 86 LYS A N 1
ATOM 674 C CA . LYS A 1 86 ? 12.513 3.268 0.760 1.00 56.12 86 LYS A CA 1
ATOM 675 C C . LYS A 1 86 ? 11.384 4.286 0.585 1.00 56.12 86 LYS A C 1
ATOM 677 O O . LYS A 1 86 ? 11.572 5.458 0.902 1.00 56.12 86 LYS A O 1
ATOM 682 N N . TYR A 1 87 ? 10.213 3.840 0.132 1.00 58.00 87 TYR A N 1
ATOM 683 C CA . TYR A 1 87 ? 8.997 4.653 0.087 1.00 58.00 87 TYR A CA 1
ATOM 684 C C . TYR A 1 87 ? 8.330 4.718 1.465 1.00 58.00 87 TYR A C 1
ATOM 686 O O . TYR A 1 87 ? 7.229 4.207 1.677 1.00 58.00 87 TYR A O 1
ATOM 694 N N . ASN A 1 88 ? 8.963 5.456 2.383 1.00 50.16 88 ASN A N 1
ATOM 695 C CA . ASN A 1 88 ? 8.161 6.260 3.297 1.00 50.16 88 ASN A CA 1
ATOM 696 C C . ASN A 1 88 ? 7.252 7.124 2.416 1.00 50.16 88 ASN A C 1
ATOM 698 O O . ASN A 1 88 ? 7.741 7.804 1.514 1.00 50.16 88 ASN A O 1
ATOM 702 N N . PHE A 1 89 ? 5.939 7.040 2.627 1.00 55.66 89 PHE A N 1
ATOM 703 C CA . PHE A 1 89 ? 4.950 7.791 1.854 1.00 55.66 89 PHE A CA 1
ATOM 704 C C . PHE A 1 89 ? 4.993 9.255 2.316 1.00 55.66 89 PHE A C 1
ATOM 706 O O . PHE A 1 89 ? 4.147 9.721 3.082 1.00 55.66 89 PHE A O 1
ATOM 713 N N . GLU A 1 90 ? 6.063 9.946 1.929 1.00 48.03 90 GLU A N 1
ATOM 714 C CA . GLU A 1 90 ? 6.286 11.345 2.248 1.00 48.03 90 GLU A CA 1
ATOM 715 C C . GLU A 1 90 ? 5.172 12.142 1.572 1.00 48.03 90 GLU A C 1
ATOM 717 O O . GLU A 1 90 ? 4.957 12.053 0.363 1.00 48.03 90 GLU A O 1
ATOM 722 N N . SER A 1 91 ? 4.352 12.790 2.398 1.00 49.44 91 SER A N 1
ATOM 723 C CA . SER A 1 91 ? 3.055 13.297 1.960 1.00 49.44 91 SER A CA 1
ATOM 724 C C . SER A 1 91 ? 3.236 14.333 0.839 1.00 49.44 91 SER A C 1
ATOM 726 O O . SER A 1 91 ? 4.112 15.196 0.958 1.00 49.44 91 SER A O 1
ATOM 728 N N . PRO A 1 92 ? 2.395 14.321 -0.219 1.00 52.69 92 PRO A N 1
ATOM 729 C CA . PRO A 1 92 ? 2.540 15.205 -1.383 1.00 52.69 92 PRO A CA 1
ATOM 730 C C . PRO A 1 92 ? 2.447 16.705 -1.057 1.00 52.69 92 PRO A C 1
ATOM 732 O O . P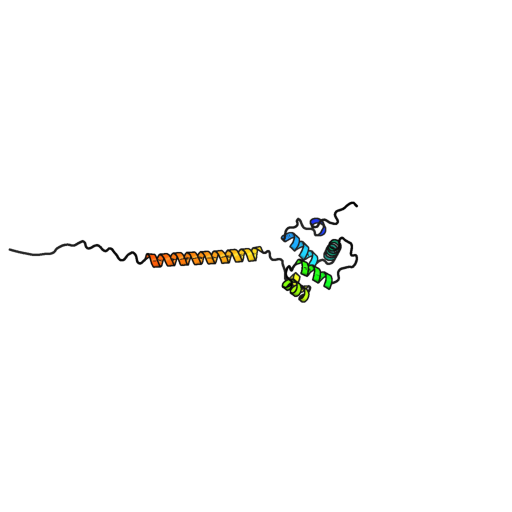RO A 1 92 ? 2.686 17.538 -1.928 1.00 52.69 92 PRO A O 1
ATOM 735 N N . VAL A 1 93 ? 2.153 17.072 0.197 1.00 56.97 93 VAL A N 1
ATOM 736 C CA . VAL A 1 93 ? 2.322 18.443 0.693 1.00 56.97 93 VAL A CA 1
ATOM 737 C C . VAL A 1 93 ? 3.724 18.996 0.439 1.00 56.97 93 VAL A C 1
ATOM 739 O O . VAL A 1 93 ? 3.805 20.183 0.160 1.00 56.97 93 VAL A O 1
ATOM 742 N N . ASN A 1 94 ? 4.796 18.191 0.460 1.00 63.91 94 ASN A N 1
ATOM 743 C CA . ASN A 1 94 ? 6.159 18.695 0.231 1.00 63.91 94 ASN A CA 1
ATOM 744 C C . ASN A 1 94 ? 6.365 19.175 -1.220 1.00 63.91 94 ASN A C 1
ATOM 746 O O . ASN A 1 94 ? 6.839 20.293 -1.424 1.00 63.91 94 ASN A O 1
ATOM 750 N N . ASP A 1 95 ? 5.926 18.400 -2.218 1.00 67.38 95 ASP A N 1
ATOM 751 C CA . ASP A 1 95 ? 5.969 18.808 -3.633 1.00 67.38 95 ASP A CA 1
ATOM 752 C C . ASP A 1 95 ? 5.049 20.008 -3.913 1.00 67.38 95 ASP A C 1
ATOM 754 O O . ASP A 1 95 ? 5.422 20.931 -4.639 1.00 67.38 95 ASP A O 1
ATOM 758 N N . VAL A 1 96 ? 3.862 20.044 -3.295 1.00 73.62 96 VAL A N 1
ATOM 759 C CA . VAL A 1 96 ? 2.930 21.176 -3.427 1.00 73.62 96 VAL A CA 1
ATOM 760 C C . VAL A 1 96 ? 3.495 22.446 -2.774 1.00 73.62 96 VAL A C 1
ATOM 762 O O . VAL A 1 96 ? 3.398 23.521 -3.366 1.00 73.62 96 VAL A O 1
ATOM 765 N N . LEU A 1 97 ? 4.139 22.350 -1.603 1.00 77.75 97 LEU A N 1
ATOM 766 C CA . LEU A 1 97 ? 4.802 23.490 -0.953 1.00 77.75 97 LEU A CA 1
ATOM 767 C C . LEU A 1 97 ? 5.957 24.022 -1.805 1.00 77.75 97 LEU A C 1
ATOM 769 O O . LEU A 1 97 ? 6.101 25.236 -1.951 1.00 77.75 97 LEU A O 1
ATOM 773 N N . LEU A 1 98 ? 6.760 23.121 -2.382 1.00 82.06 98 LEU A N 1
ATOM 774 C CA . LEU A 1 98 ? 7.875 23.468 -3.260 1.00 82.06 98 LEU A CA 1
ATOM 775 C C . LEU A 1 98 ? 7.363 24.180 -4.518 1.00 82.06 98 LEU A C 1
ATOM 777 O O . LEU A 1 98 ? 7.867 25.249 -4.862 1.00 82.06 98 LEU A O 1
ATOM 781 N N . TYR A 1 99 ? 6.307 23.662 -5.150 1.00 87.06 99 TYR A N 1
ATOM 782 C CA . TYR A 1 99 ? 5.675 24.296 -6.308 1.00 87.06 99 TYR A CA 1
ATOM 783 C C . TYR A 1 99 ? 5.127 25.697 -5.986 1.00 87.06 99 TYR A C 1
ATOM 785 O O . TYR A 1 99 ? 5.388 26.649 -6.728 1.00 87.06 99 TYR A O 1
ATOM 793 N N . ILE A 1 100 ? 4.423 25.862 -4.859 1.00 88.44 100 ILE A N 1
ATOM 794 C CA . ILE A 1 100 ? 3.921 27.170 -4.401 1.00 88.44 100 ILE A CA 1
ATOM 795 C C . ILE A 1 100 ? 5.087 28.135 -4.131 1.00 88.44 100 ILE A C 1
ATOM 797 O O . ILE A 1 100 ? 5.047 29.280 -4.579 1.00 88.44 100 ILE A O 1
ATOM 801 N N . SER A 1 101 ? 6.145 27.673 -3.458 1.00 90.50 101 SER A N 1
ATOM 802 C CA . SER A 1 101 ? 7.344 28.464 -3.152 1.00 90.50 101 SER A CA 1
ATOM 803 C C . SER A 1 101 ? 8.039 28.980 -4.418 1.00 90.50 101 SER A C 1
ATOM 805 O O . SER A 1 101 ? 8.295 30.181 -4.537 1.00 90.50 101 SER A O 1
ATOM 807 N N . VAL A 1 102 ? 8.266 28.103 -5.402 1.00 93.00 102 VAL A N 1
ATOM 808 C CA . VAL A 1 102 ? 8.855 28.467 -6.70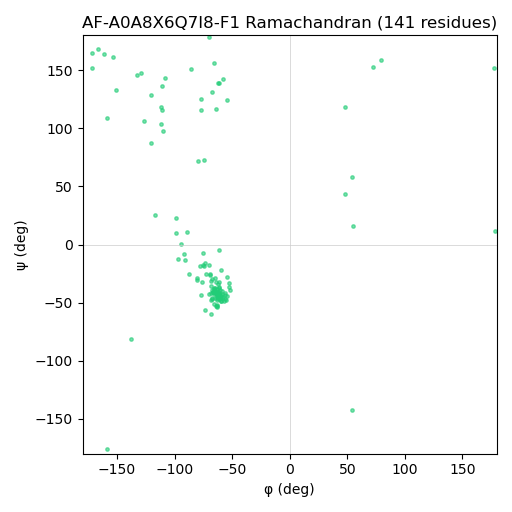2 1.00 93.00 102 VAL A CA 1
ATOM 809 C C . VAL A 1 102 ? 7.958 29.453 -7.455 1.00 93.00 102 VAL A C 1
ATOM 811 O O . VAL A 1 102 ? 8.451 30.444 -7.992 1.00 93.00 102 VAL A O 1
ATOM 814 N N . THR A 1 103 ? 6.640 29.237 -7.450 1.00 93.94 103 THR A N 1
ATOM 815 C CA . THR A 1 103 ? 5.683 30.123 -8.136 1.00 93.94 103 THR A CA 1
ATOM 816 C C . THR A 1 103 ? 5.678 31.531 -7.528 1.00 93.94 103 THR A C 1
ATOM 818 O O . THR A 1 103 ? 5.709 32.520 -8.262 1.00 93.94 103 THR A O 1
ATOM 821 N N . LEU A 1 104 ? 5.716 31.645 -6.195 1.00 95.50 104 LEU A N 1
ATOM 822 C CA . LEU A 1 104 ? 5.818 32.933 -5.499 1.00 95.50 104 LEU A CA 1
ATOM 823 C C . LEU A 1 104 ? 7.137 33.656 -5.809 1.00 95.50 104 LEU A C 1
ATOM 825 O O . LEU A 1 104 ? 7.118 34.861 -6.063 1.00 95.50 104 LEU A O 1
ATOM 829 N N . LEU A 1 105 ? 8.265 32.938 -5.851 1.00 95.69 105 LEU A N 1
ATOM 830 C CA . LEU A 1 105 ? 9.564 33.505 -6.233 1.00 95.69 105 LEU A CA 1
ATOM 831 C C . LEU A 1 105 ? 9.538 34.117 -7.640 1.00 95.69 105 LEU A C 1
ATOM 833 O O . LEU A 1 105 ? 9.996 35.246 -7.821 1.00 95.69 105 LEU A O 1
ATOM 837 N N . VAL A 1 106 ? 8.956 33.419 -8.621 1.00 95.81 106 VAL A N 1
ATOM 838 C CA . VAL A 1 106 ? 8.815 33.931 -9.997 1.00 95.81 106 VAL A CA 1
ATOM 839 C C . VAL A 1 106 ? 7.976 35.214 -10.034 1.00 95.81 106 VAL A C 1
ATOM 841 O O . VAL A 1 106 ? 8.362 36.175 -10.701 1.00 95.81 106 VAL A O 1
ATOM 844 N N . ILE A 1 107 ? 6.873 35.272 -9.279 1.00 96.31 107 ILE A N 1
ATOM 845 C CA . ILE A 1 107 ? 6.020 36.470 -9.186 1.00 96.31 107 ILE A CA 1
ATOM 846 C C . ILE A 1 107 ? 6.789 37.648 -8.566 1.00 96.31 107 ILE A C 1
ATOM 848 O O . ILE A 1 107 ? 6.743 38.754 -9.103 1.00 96.31 107 ILE A O 1
ATOM 852 N N . VAL A 1 108 ? 7.533 37.426 -7.477 1.00 96.56 108 VAL A N 1
ATOM 853 C CA . VAL A 1 108 ? 8.343 38.475 -6.828 1.00 96.56 108 VAL A CA 1
ATOM 854 C C . VAL A 1 108 ? 9.412 39.017 -7.780 1.00 96.56 108 VAL A C 1
ATOM 856 O O . VAL A 1 108 ? 9.545 40.234 -7.912 1.00 96.56 108 VAL A O 1
ATOM 859 N N . VAL A 1 109 ? 10.129 38.147 -8.499 1.00 96.31 109 VAL A N 1
ATOM 860 C CA . VAL A 1 109 ? 11.135 38.567 -9.492 1.00 96.31 109 VAL A CA 1
ATOM 861 C C . VAL A 1 109 ? 10.491 39.368 -10.629 1.00 96.31 109 VAL A C 1
ATOM 863 O O . VAL A 1 109 ? 11.014 40.419 -11.000 1.00 96.31 109 VAL A O 1
ATOM 866 N N . ALA A 1 110 ? 9.333 38.941 -11.141 1.00 95.44 110 ALA A N 1
ATOM 867 C CA . ALA A 1 110 ? 8.607 39.673 -12.180 1.00 95.44 110 ALA A CA 1
ATOM 868 C C . ALA A 1 110 ? 8.152 41.071 -11.713 1.00 95.44 110 ALA A C 1
ATOM 870 O O . ALA A 1 110 ? 8.281 42.044 -12.460 1.00 95.44 110 ALA A O 1
ATOM 871 N N . LEU A 1 111 ? 7.679 41.198 -10.468 1.00 95.31 111 LEU A N 1
ATOM 872 C CA . LEU A 1 111 ? 7.303 42.485 -9.874 1.00 95.31 111 LEU A CA 1
ATOM 873 C C . LEU A 1 111 ? 8.512 43.412 -9.685 1.00 95.31 111 LEU A C 1
ATOM 875 O O . LEU A 1 111 ? 8.422 44.593 -10.018 1.00 95.31 111 LEU A O 1
ATOM 879 N N . LEU A 1 112 ? 9.651 42.892 -9.218 1.00 94.69 112 LEU A N 1
ATOM 880 C CA . LEU A 1 112 ? 10.891 43.668 -9.102 1.00 94.69 112 LEU A CA 1
ATOM 881 C C . LEU A 1 112 ? 11.371 44.164 -10.473 1.00 94.69 112 LEU A C 1
ATOM 883 O O . LEU A 1 112 ? 11.654 45.352 -10.624 1.00 94.69 112 LEU A O 1
ATOM 887 N N . MET A 1 113 ? 11.375 43.300 -11.492 1.00 93.44 113 MET A N 1
ATOM 888 C CA . MET A 1 113 ? 11.705 43.684 -12.870 1.00 93.44 113 MET A CA 1
ATOM 889 C C . MET A 1 113 ? 10.763 44.770 -13.410 1.00 93.44 113 MET A C 1
ATOM 891 O O . MET A 1 113 ? 11.220 45.716 -14.047 1.00 93.44 113 MET A O 1
ATOM 895 N N . PHE A 1 114 ? 9.462 44.693 -13.113 1.00 93.81 114 PHE A N 1
ATOM 896 C CA . PHE A 1 114 ? 8.484 45.711 -13.507 1.00 93.81 114 PHE A CA 1
ATOM 897 C C . PHE A 1 114 ? 8.694 47.059 -12.794 1.00 93.81 114 PHE A C 1
ATOM 899 O O . PHE A 1 114 ? 8.571 48.114 -13.423 1.00 93.81 114 PHE A O 1
ATOM 906 N N . ILE A 1 115 ? 9.047 47.041 -11.504 1.00 91.94 115 ILE A N 1
ATOM 907 C CA . ILE A 1 115 ? 9.391 48.247 -10.734 1.00 91.94 115 ILE A CA 1
ATOM 908 C C . ILE A 1 115 ? 10.661 48.894 -11.298 1.00 91.94 115 ILE A C 1
ATOM 910 O O . ILE A 1 115 ? 10.663 50.099 -11.544 1.00 91.94 115 ILE A O 1
ATOM 914 N N . LEU A 1 116 ? 11.708 48.107 -11.570 1.00 88.75 116 LEU A N 1
ATOM 915 C CA . LEU A 1 116 ? 12.952 48.595 -12.173 1.00 88.75 116 LEU A CA 1
ATOM 916 C C . LEU A 1 116 ? 12.716 49.169 -13.579 1.00 88.75 116 LEU A C 1
ATOM 918 O O . LEU A 1 116 ? 13.186 50.266 -13.874 1.00 88.75 116 LEU A O 1
ATOM 922 N N . TYR A 1 117 ? 11.921 48.491 -14.413 1.00 89.19 117 TYR A N 1
ATOM 923 C CA . TYR A 1 117 ? 11.542 48.975 -15.744 1.00 89.19 117 TYR A CA 1
ATOM 924 C C . TYR A 1 117 ? 10.806 50.324 -15.683 1.00 89.19 117 TYR A C 1
ATOM 926 O O . TYR A 1 117 ? 11.135 51.250 -16.429 1.00 89.19 117 TYR A O 1
ATOM 934 N N . LYS A 1 118 ? 9.851 50.475 -14.753 1.00 83.69 118 LYS A N 1
ATOM 935 C CA . LYS A 1 118 ? 9.154 51.752 -14.521 1.00 83.69 118 LYS A CA 1
ATOM 936 C C . LYS A 1 118 ? 10.054 52.836 -13.931 1.00 83.69 118 LYS A C 1
ATOM 938 O O . LYS A 1 118 ? 9.884 53.995 -14.293 1.00 83.69 118 LYS A O 1
ATOM 943 N N . GLY A 1 119 ? 10.994 52.483 -13.054 1.00 76.19 119 GLY A N 1
ATOM 944 C CA . GLY A 1 119 ? 11.987 53.417 -12.519 1.00 76.19 119 GLY A CA 1
ATOM 945 C C . GLY A 1 119 ? 12.894 53.974 -13.617 1.00 76.19 119 GLY A C 1
ATOM 946 O O . GLY A 1 119 ? 13.092 55.183 -13.691 1.00 76.19 119 GLY A O 1
ATOM 947 N N . PHE A 1 120 ? 13.358 53.104 -14.519 1.00 70.25 120 PHE A N 1
ATOM 948 C CA . PHE A 1 120 ? 14.199 53.472 -15.657 1.00 70.25 120 PHE A CA 1
ATOM 949 C C . PHE A 1 120 ? 13.464 54.414 -16.629 1.00 70.25 120 PHE A C 1
ATOM 951 O O . PHE A 1 120 ? 13.912 55.534 -16.855 1.00 70.25 120 PHE A O 1
ATOM 958 N N . TRP A 1 121 ? 12.270 54.033 -17.103 1.00 60.50 121 TRP A N 1
ATOM 959 C CA . TRP A 1 121 ? 11.456 54.870 -18.007 1.00 60.50 121 TRP A CA 1
ATOM 960 C C . TRP A 1 121 ? 10.847 56.122 -17.349 1.00 60.50 121 TRP A C 1
ATOM 962 O O . TRP A 1 121 ? 10.411 57.042 -18.043 1.00 60.50 121 TRP A O 1
ATOM 972 N N . GLY A 1 122 ? 10.779 56.174 -16.017 1.00 55.09 122 GLY A N 1
ATOM 973 C CA . GLY A 1 122 ? 10.289 57.336 -15.274 1.00 55.09 122 GLY A CA 1
ATOM 974 C C . GLY A 1 122 ? 11.301 58.481 -15.173 1.00 55.09 122 GLY A C 1
ATOM 975 O O . GLY A 1 122 ? 10.899 59.612 -14.892 1.00 55.09 122 GLY A O 1
ATOM 976 N N . SER A 1 123 ? 12.591 58.212 -15.403 1.00 51.56 123 SER A N 1
ATOM 977 C CA . SER A 1 123 ? 13.669 59.177 -15.160 1.00 51.56 123 SER A CA 1
ATOM 978 C C . SER A 1 123 ? 13.829 60.219 -16.279 1.00 51.56 123 SER A C 1
ATOM 980 O O . SER A 1 123 ? 14.183 61.363 -15.996 1.00 51.56 123 SER A O 1
ATOM 982 N N . ASP A 1 124 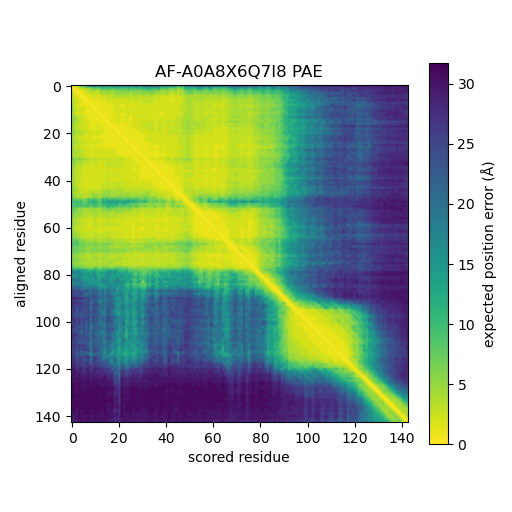? 13.480 59.885 -17.526 1.00 54.72 124 ASP A N 1
ATOM 983 C CA . ASP A 1 124 ? 13.676 60.768 -18.693 1.00 54.72 124 ASP A CA 1
ATOM 984 C C . ASP A 1 124 ? 12.679 61.941 -18.796 1.00 54.72 124 ASP A C 1
ATOM 986 O O . ASP A 1 124 ? 12.844 62.834 -19.624 1.00 54.72 124 ASP A O 1
ATOM 990 N N . ARG A 1 125 ? 11.644 62.009 -17.943 1.00 53.88 125 ARG A N 1
ATOM 991 C CA . ARG A 1 125 ? 10.642 63.101 -17.975 1.00 53.88 125 ARG A CA 1
ATOM 992 C C . ARG A 1 125 ? 10.985 64.328 -17.116 1.00 53.88 125 ARG A C 1
ATOM 994 O O . ARG A 1 125 ? 10.118 65.179 -16.922 1.00 53.88 125 ARG A O 1
ATOM 1001 N N . LYS A 1 126 ? 12.211 64.444 -16.589 1.00 54.81 126 LYS A N 1
ATOM 1002 C CA . LYS A 1 126 ? 12.638 65.572 -15.727 1.00 54.81 126 LYS A CA 1
ATOM 1003 C C . LYS A 1 126 ? 13.776 66.438 -16.291 1.00 54.81 126 LYS A C 1
ATOM 1005 O O . LYS A 1 126 ? 14.445 67.134 -15.534 1.00 54.81 126 LYS A O 1
ATOM 1010 N N . VAL A 1 127 ? 13.943 66.477 -17.613 1.00 54.41 127 VAL A N 1
ATOM 1011 C CA . VAL A 1 127 ? 14.793 67.466 -18.303 1.00 54.41 127 VAL A CA 1
ATOM 1012 C C . VAL A 1 127 ? 13.915 68.262 -19.270 1.00 54.41 127 VAL A C 1
ATOM 1014 O O . VAL A 1 127 ? 13.725 67.867 -20.414 1.00 54.41 127 VAL A O 1
ATOM 1017 N N . GLY A 1 128 ? 13.295 69.345 -18.787 1.00 51.31 128 GLY A N 1
ATOM 1018 C CA . GLY A 1 128 ? 12.305 70.070 -19.601 1.00 51.31 128 GLY A CA 1
ATOM 1019 C C . GLY A 1 128 ? 11.596 71.273 -18.973 1.00 51.31 128 GLY A C 1
ATOM 1020 O O . GLY A 1 128 ? 10.620 71.748 -19.544 1.00 51.31 128 GLY A O 1
ATOM 1021 N N . LYS A 1 129 ? 12.051 71.773 -17.819 1.00 48.94 129 LYS A N 1
ATOM 1022 C CA . LYS A 1 129 ? 11.766 73.144 -17.375 1.00 48.94 129 LYS A CA 1
ATOM 1023 C C . LYS A 1 129 ? 12.814 73.566 -16.349 1.00 48.94 129 LYS A C 1
ATOM 1025 O O . LYS A 1 129 ? 12.850 73.026 -15.247 1.00 48.94 129 LYS A O 1
ATOM 1030 N N . LYS A 1 130 ? 13.694 74.473 -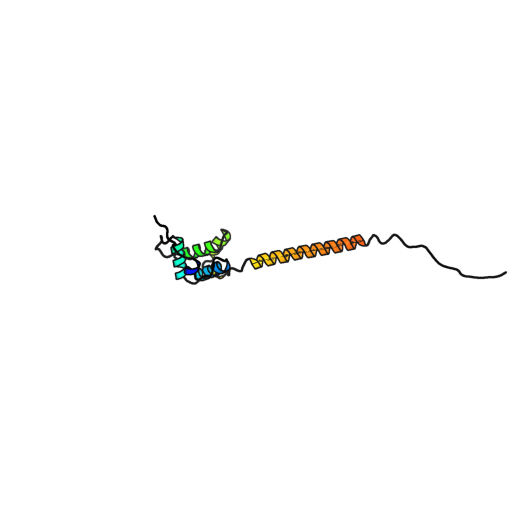16.765 1.00 49.12 130 LYS A N 1
ATOM 1031 C CA . LYS A 1 130 ? 14.463 75.333 -15.875 1.00 49.12 130 LYS A CA 1
ATOM 1032 C C . LYS A 1 130 ? 14.115 76.760 -16.238 1.00 49.12 130 LYS A C 1
ATOM 1034 O O . LYS A 1 130 ? 14.125 77.135 -17.406 1.00 49.12 130 LYS A O 1
ATOM 1039 N N . ASP A 1 131 ? 13.763 77.457 -15.189 1.00 50.50 131 ASP A N 1
ATOM 1040 C CA . ASP A 1 131 ? 13.412 78.852 -15.089 1.00 50.50 131 ASP A CA 1
ATOM 1041 C C . ASP A 1 131 ? 14.610 79.730 -15.501 1.00 50.50 131 ASP A C 1
ATOM 1043 O O . ASP A 1 131 ? 15.751 79.430 -15.142 1.00 50.50 131 ASP A O 1
ATOM 1047 N N . GLU A 1 132 ? 14.348 80.806 -16.244 1.00 51.44 132 GLU A N 1
ATOM 1048 C CA . GLU A 1 132 ? 15.243 81.965 -16.352 1.00 51.44 132 GLU A CA 1
ATOM 1049 C C . GLU A 1 132 ? 14.560 83.133 -15.631 1.00 51.44 132 GLU A C 1
ATOM 1051 O O . GLU A 1 132 ? 13.683 83.785 -16.195 1.00 51.44 132 GLU A O 1
ATOM 1056 N N . GLU A 1 133 ? 14.932 83.375 -14.372 1.00 48.50 133 GLU A N 1
ATOM 1057 C CA . GLU A 1 133 ? 14.521 84.561 -13.613 1.00 48.50 133 GLU A CA 1
ATOM 1058 C C . GLU A 1 133 ? 15.599 84.930 -12.567 1.00 48.50 133 GLU A C 1
ATOM 1060 O O . GLU A 1 133 ? 16.085 84.057 -11.848 1.00 48.50 133 GLU A O 1
ATOM 1065 N N . GLY A 1 134 ? 15.960 86.222 -12.503 1.00 42.97 134 GLY A N 1
ATOM 1066 C CA . GLY A 1 134 ? 16.906 86.840 -11.549 1.00 42.97 134 GLY A CA 1
ATOM 1067 C C . GLY A 1 134 ? 18.414 86.664 -11.841 1.00 42.97 134 GLY A C 1
ATOM 1068 O O . GLY A 1 134 ? 18.810 85.739 -12.543 1.00 42.97 134 GLY A O 1
ATOM 1069 N N . GLU A 1 135 ? 19.337 87.496 -11.321 1.00 45.56 135 GLU A N 1
ATOM 1070 C CA . GLU A 1 135 ? 19.275 88.809 -10.615 1.00 45.56 135 GLU A CA 1
ATOM 1071 C C . GLU A 1 135 ? 20.734 89.363 -10.459 1.00 45.56 135 GLU A C 1
ATOM 1073 O O . GLU A 1 135 ? 21.678 88.599 -10.649 1.00 45.56 135 GLU A O 1
ATOM 1078 N N . GLU A 1 136 ? 21.070 90.626 -10.134 1.00 48.31 136 GLU A N 1
ATOM 1079 C CA . GLU A 1 136 ? 20.278 91.858 -9.928 1.00 48.31 136 GLU A CA 1
ATOM 1080 C C . GLU A 1 136 ? 20.968 93.103 -10.566 1.00 48.31 136 GLU A C 1
ATOM 1082 O O . GLU A 1 136 ? 20.604 93.479 -11.681 1.00 48.31 136 GLU A O 1
ATOM 1087 N N . LYS A 1 137 ? 21.963 93.737 -9.908 1.00 51.00 137 LYS A N 1
ATOM 1088 C CA . LYS A 1 137 ? 22.684 94.971 -10.330 1.00 51.00 137 LYS A CA 1
ATOM 1089 C C . LYS A 1 137 ? 24.105 95.058 -9.742 1.00 51.00 137 LYS A C 1
ATOM 1091 O O . LYS A 1 137 ? 24.351 94.469 -8.701 1.00 51.00 137 LYS A O 1
ATOM 1096 N N . GLU A 1 138 ? 24.961 95.897 -10.346 1.00 47.41 138 GLU A N 1
ATOM 1097 C CA . GLU A 1 138 ? 26.012 96.768 -9.746 1.00 47.41 138 GLU A CA 1
ATOM 1098 C C . GLU A 1 138 ? 26.758 97.482 -10.912 1.00 47.41 138 GLU A C 1
ATOM 1100 O O . GLU A 1 138 ? 26.800 96.933 -12.009 1.00 47.41 138 GLU A O 1
ATOM 1105 N N . GLU A 1 139 ? 27.360 98.680 -10.849 1.00 48.28 139 GLU A N 1
ATOM 1106 C CA . GLU A 1 139 ? 27.422 99.804 -9.890 1.00 48.28 139 GLU A CA 1
ATOM 1107 C C . GLU A 1 139 ? 28.052 101.031 -10.636 1.00 48.28 139 GLU A C 1
ATOM 1109 O O . GLU A 1 139 ? 28.676 100.836 -11.679 1.00 48.28 139 GLU A O 1
ATOM 1114 N N . LYS A 1 140 ? 28.003 102.250 -10.055 1.00 47.88 140 LYS A N 1
ATOM 1115 C CA . LYS A 1 140 ? 28.845 103.454 -10.353 1.00 47.88 140 LYS A CA 1
ATOM 1116 C C . LYS A 1 140 ? 28.625 104.252 -11.669 1.00 47.88 140 LYS A C 1
ATOM 1118 O O . LYS A 1 140 ? 28.250 103.680 -12.682 1.00 47.88 140 LYS A O 1
ATOM 1123 N N . THR A 1 141 ? 28.916 105.566 -11.790 1.00 49.62 141 THR A N 1
ATOM 1124 C CA . THR A 1 141 ? 29.105 106.722 -10.856 1.00 49.62 141 THR A CA 1
ATOM 1125 C C . THR A 1 141 ? 29.220 108.032 -11.689 1.00 49.62 141 THR A C 1
ATOM 1127 O O . THR A 1 141 ? 29.700 107.971 -12.815 1.00 49.62 141 THR A O 1
ATOM 1130 N N . ASP A 1 142 ? 28.825 109.186 -11.119 1.00 55.19 142 ASP A N 1
ATOM 1131 C CA . ASP A 1 142 ? 29.102 110.600 -11.506 1.00 55.19 142 ASP A CA 1
ATOM 1132 C C . ASP A 1 142 ? 28.923 111.077 -12.970 1.00 55.19 142 ASP A C 1
ATOM 1134 O O . ASP A 1 142 ? 29.748 110.790 -13.839 1.00 55.19 142 ASP A O 1
ATOM 1138 N N . LYS A 1 143 ? 28.017 112.048 -13.199 1.00 47.34 143 LYS A N 1
ATOM 1139 C CA . LYS A 1 143 ? 28.322 113.484 -12.978 1.00 47.34 143 LYS A CA 1
ATOM 1140 C C . LYS A 1 143 ? 27.086 114.393 -13.015 1.00 47.34 143 LYS A C 1
ATOM 1142 O O . LYS A 1 143 ? 26.093 113.996 -13.658 1.00 47.34 143 LYS A O 1
#